Protein AF-A0A1G8FH39-F1 (afdb_monomer_lite)

Organism: Aneurinibacillus thermoaerophilus (NCBI:txid143495)

pLDDT: mean 72.93, std 11.85, range [39.72, 89.94]

Structure (mmCIF, N/CA/C/O backbone):
data_AF-A0A1G8FH39-F1
#
_entry.id   AF-A0A1G8FH39-F1
#
loop_
_atom_site.group_PDB
_atom_site.id
_atom_site.type_symbol
_atom_site.label_atom_id
_atom_site.label_alt_id
_atom_site.label_comp_id
_atom_site.label_asym_id
_atom_site.label_entity_id
_atom_site.label_seq_id
_atom_site.pdbx_PDB_ins_code
_atom_site.Cartn_x
_atom_site.Cartn_y
_atom_site.Cartn_z
_atom_site.occupancy
_atom_site.B_iso_or_equiv
_atom_site.auth_seq_id
_atom_site.auth_comp_id
_atom_site.auth_asym_id
_atom_site.auth_atom_id
_atom_site.pdbx_PDB_model_num
ATOM 1 N N . MET A 1 1 ? 10.366 39.543 0.027 1.00 39.72 1 MET A N 1
ATOM 2 C CA . MET A 1 1 ? 10.310 39.258 -1.426 1.00 39.72 1 MET A CA 1
ATOM 3 C C . MET A 1 1 ? 9.468 38.006 -1.642 1.00 39.72 1 MET A C 1
ATOM 5 O O . MET A 1 1 ? 9.878 36.936 -1.217 1.00 39.72 1 MET A O 1
ATOM 9 N N . LYS A 1 2 ? 8.253 38.140 -2.184 1.00 43.25 2 LYS A N 1
ATOM 10 C CA . LYS A 1 2 ? 7.321 37.022 -2.407 1.00 43.25 2 LYS A CA 1
ATOM 11 C C . LYS A 1 2 ? 7.600 36.480 -3.811 1.00 43.25 2 LYS A C 1
ATOM 13 O O . LYS A 1 2 ? 7.153 37.066 -4.791 1.00 43.25 2 LYS A O 1
ATOM 18 N N . SER A 1 3 ? 8.444 35.457 -3.919 1.00 54.75 3 SER A N 1
ATOM 19 C CA . SER A 1 3 ? 8.770 34.844 -5.207 1.00 54.75 3 SER A CA 1
ATOM 20 C C . SER A 1 3 ? 7.549 34.085 -5.725 1.00 54.75 3 SER A C 1
ATOM 22 O O . SER A 1 3 ? 7.149 33.055 -5.186 1.00 54.75 3 SER A O 1
ATOM 24 N N . ASN A 1 4 ? 6.920 34.634 -6.763 1.00 51.41 4 ASN A N 1
ATOM 25 C CA . ASN A 1 4 ? 5.849 33.970 -7.493 1.00 51.41 4 ASN A CA 1
ATOM 26 C C . ASN A 1 4 ? 6.466 32.862 -8.350 1.00 51.41 4 ASN A C 1
ATOM 28 O O . ASN A 1 4 ? 6.823 33.076 -9.505 1.00 51.41 4 ASN A O 1
ATOM 32 N N . PHE A 1 5 ? 6.616 31.675 -7.767 1.00 53.34 5 PHE A N 1
ATOM 33 C CA . PHE A 1 5 ? 6.916 30.472 -8.530 1.00 53.34 5 PHE A CA 1
ATOM 34 C C . PHE A 1 5 ? 5.655 30.111 -9.322 1.00 53.34 5 PHE A C 1
ATOM 36 O O . PHE A 1 5 ? 4.717 29.521 -8.793 1.00 53.34 5 PHE A O 1
ATOM 43 N N . SER A 1 6 ? 5.585 30.557 -10.573 1.00 51.03 6 SER A N 1
ATOM 44 C CA . SER A 1 6 ? 4.569 30.096 -11.515 1.00 51.03 6 SER A CA 1
ATOM 45 C C . SER A 1 6 ? 5.129 28.884 -12.251 1.00 51.03 6 SER A C 1
ATOM 47 O O . SER A 1 6 ? 6.251 28.917 -12.751 1.00 51.03 6 SER A O 1
ATOM 49 N N . PHE A 1 7 ? 4.376 27.786 -12.266 1.00 52.12 7 PHE A N 1
ATOM 50 C CA . PHE A 1 7 ? 4.690 26.626 -13.092 1.00 52.12 7 PHE A CA 1
ATOM 51 C C . PHE A 1 7 ? 3.580 26.516 -14.125 1.00 52.12 7 PHE A C 1
ATOM 53 O O . PHE A 1 7 ? 2.456 26.159 -13.788 1.00 52.12 7 PHE A O 1
ATOM 60 N N . ASN A 1 8 ? 3.887 26.919 -15.358 1.00 53.75 8 ASN A N 1
ATOM 61 C CA . ASN A 1 8 ? 3.047 26.733 -16.541 1.00 53.75 8 ASN A CA 1
ATOM 62 C C . ASN A 1 8 ? 1.545 27.054 -16.326 1.00 53.75 8 ASN A C 1
ATOM 64 O O . ASN A 1 8 ? 0.680 26.204 -16.512 1.00 53.75 8 ASN A O 1
ATOM 68 N N . GLY A 1 9 ? 1.238 28.268 -15.852 1.00 56.66 9 GLY A N 1
ATOM 69 C CA . GLY A 1 9 ? -0.141 28.735 -15.629 1.00 56.66 9 GLY A CA 1
ATOM 70 C C . GLY A 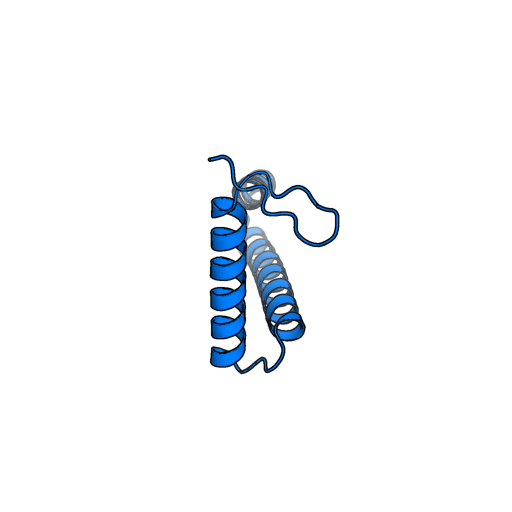1 9 ? -0.779 28.334 -14.291 1.00 56.66 9 GLY A C 1
ATOM 71 O O . GLY A 1 9 ? -1.810 28.894 -13.925 1.00 56.66 9 GLY A O 1
ATOM 72 N N . TYR A 1 10 ? -0.153 27.450 -13.509 1.00 54.19 10 TYR A N 1
ATOM 73 C CA . TYR A 1 10 ? -0.612 27.098 -12.165 1.00 54.19 10 TYR A CA 1
ATOM 74 C C . TYR A 1 10 ? 0.135 27.910 -11.105 1.00 54.19 10 TYR A C 1
ATOM 76 O O . TYR A 1 10 ? 1.368 27.895 -11.009 1.00 54.19 10 TYR A O 1
ATOM 84 N N . GLN A 1 11 ? -0.624 28.636 -10.282 1.00 58.38 11 GLN A N 1
ATOM 85 C CA . GLN A 1 11 ? -0.073 29.388 -9.162 1.00 58.38 11 GLN A CA 1
ATOM 86 C C . GLN A 1 11 ? 0.325 28.407 -8.055 1.00 58.38 11 GLN A C 1
ATOM 88 O O . GLN A 1 11 ? -0.524 27.814 -7.385 1.00 58.38 11 GLN A O 1
ATOM 93 N N . ILE A 1 12 ? 1.630 28.224 -7.858 1.00 57.81 12 ILE A N 1
ATOM 94 C CA . ILE A 1 12 ? 2.149 27.342 -6.817 1.00 57.81 12 ILE A CA 1
ATOM 95 C C . ILE A 1 12 ? 1.885 28.005 -5.463 1.00 57.81 12 ILE A C 1
ATOM 97 O O . ILE A 1 12 ? 2.635 28.871 -5.019 1.00 57.81 12 ILE A O 1
ATOM 101 N N . ARG A 1 13 ? 0.810 27.590 -4.781 1.00 65.62 13 ARG A N 1
ATOM 102 C CA . ARG A 1 13 ? 0.455 28.101 -3.443 1.00 65.62 13 ARG A CA 1
ATOM 103 C C . ARG A 1 13 ? 1.489 27.749 -2.369 1.00 65.62 13 ARG A C 1
ATOM 105 O O . ARG A 1 13 ? 1.562 28.434 -1.355 1.00 65.62 13 ARG A O 1
ATOM 112 N N . SER A 1 14 ? 2.281 26.694 -2.572 1.00 69.44 14 SER A N 1
ATOM 113 C CA . SER A 1 14 ? 3.341 26.295 -1.646 1.00 69.44 14 SER A CA 1
ATOM 114 C C . SER A 1 14 ? 4.436 25.501 -2.354 1.00 69.44 14 SER A C 1
ATOM 116 O O . SER A 1 14 ? 4.215 24.391 -2.838 1.00 69.44 14 SER A O 1
ATOM 118 N N . THR A 1 15 ? 5.651 26.043 -2.365 1.00 76.38 15 THR A N 1
ATOM 119 C CA . THR A 1 15 ? 6.850 25.335 -2.841 1.00 76.38 15 THR A CA 1
ATOM 120 C C . THR A 1 15 ? 7.161 24.100 -1.992 1.00 76.38 15 THR A C 1
ATOM 122 O O . THR A 1 15 ? 7.748 23.139 -2.485 1.00 76.38 15 THR A O 1
ATOM 125 N N . VAL A 1 16 ? 6.716 24.086 -0.730 1.00 77.94 16 VAL A N 1
ATOM 126 C CA . VAL A 1 16 ? 6.827 22.933 0.173 1.00 77.94 16 VAL A CA 1
ATOM 127 C C . VAL A 1 16 ? 5.946 21.778 -0.304 1.00 77.94 16 VAL A C 1
ATOM 129 O O . VAL A 1 16 ? 6.382 20.631 -0.261 1.00 77.94 16 VAL A O 1
ATOM 132 N N . ALA A 1 17 ? 4.741 22.060 -0.808 1.00 73.12 17 ALA A N 1
ATOM 133 C CA . ALA A 1 17 ? 3.855 21.027 -1.349 1.00 73.12 17 ALA A CA 1
ATOM 134 C C . ALA A 1 17 ? 4.459 20.362 -2.595 1.00 73.12 17 ALA A C 1
ATOM 136 O O . ALA A 1 17 ? 4.432 19.141 -2.715 1.00 73.12 17 ALA A O 1
ATOM 137 N N . ILE A 1 18 ? 5.091 21.152 -3.466 1.00 79.19 18 ILE A N 1
ATOM 138 C CA . ILE A 1 18 ? 5.803 20.634 -4.641 1.00 79.19 18 ILE A CA 1
ATOM 139 C C . ILE A 1 18 ? 6.981 19.761 -4.229 1.00 79.19 18 ILE A C 1
ATOM 141 O O . ILE A 1 18 ? 7.123 18.656 -4.742 1.00 79.19 18 ILE A O 1
ATOM 145 N N . LYS A 1 19 ? 7.799 20.212 -3.272 1.00 78.44 19 LYS A N 1
ATOM 146 C CA . LYS A 1 19 ? 8.908 19.398 -2.757 1.00 78.44 19 LYS A CA 1
ATOM 147 C C . LYS A 1 19 ? 8.412 18.065 -2.199 1.00 78.44 19 LYS A C 1
ATOM 149 O O . LYS A 1 19 ? 8.965 17.035 -2.555 1.00 78.44 19 LYS A O 1
ATOM 154 N N . AR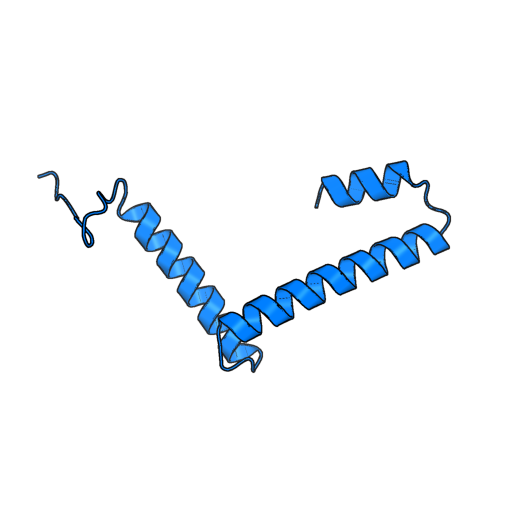G A 1 20 ? 7.337 18.069 -1.401 1.00 79.19 20 ARG A N 1
ATOM 155 C CA . ARG A 1 20 ? 6.718 16.840 -0.872 1.00 79.19 20 ARG A CA 1
ATOM 156 C C . ARG A 1 20 ? 6.243 15.908 -1.986 1.00 79.19 20 ARG A C 1
ATOM 158 O O . ARG A 1 20 ? 6.524 14.716 -1.924 1.00 79.19 20 ARG A O 1
ATOM 165 N N . PHE A 1 21 ? 5.569 16.450 -2.999 1.00 80.38 21 PHE A N 1
ATOM 166 C CA . PHE A 1 21 ? 5.112 15.678 -4.152 1.00 80.38 21 PHE A CA 1
ATOM 167 C C . PHE A 1 21 ? 6.282 15.022 -4.895 1.00 80.38 21 PHE A C 1
ATOM 169 O O . PHE A 1 21 ? 6.257 13.818 -5.130 1.00 80.38 21 PHE A O 1
ATOM 176 N N . TRP A 1 22 ? 7.340 15.782 -5.187 1.00 78.88 22 TRP A N 1
ATOM 177 C CA . TRP A 1 22 ? 8.536 15.248 -5.839 1.00 78.88 22 TRP A CA 1
ATOM 178 C C . TRP A 1 22 ? 9.265 14.212 -4.985 1.00 78.88 22 TRP A C 1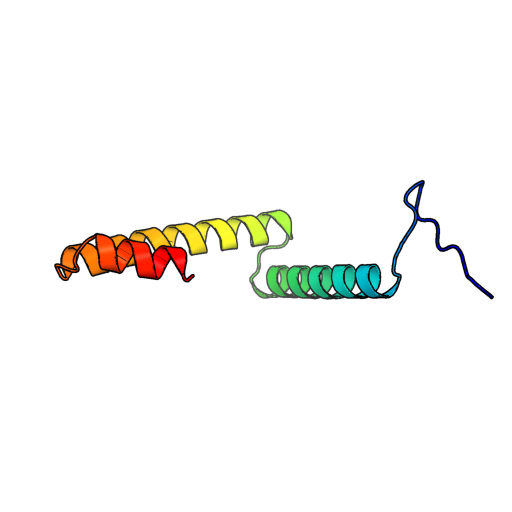
ATOM 180 O O . TRP A 1 22 ? 9.713 13.206 -5.519 1.00 78.88 22 TRP A O 1
ATOM 190 N N . THR A 1 23 ? 9.349 14.401 -3.666 1.00 82.88 23 THR A N 1
ATOM 191 C CA . THR A 1 23 ? 9.915 13.392 -2.760 1.00 82.88 23 THR A CA 1
ATOM 192 C C . THR A 1 23 ? 9.126 12.083 -2.826 1.00 82.88 23 THR A C 1
ATOM 194 O O . THR A 1 23 ? 9.723 11.029 -3.019 1.00 82.88 23 THR A O 1
ATOM 197 N N . LEU A 1 24 ? 7.794 12.144 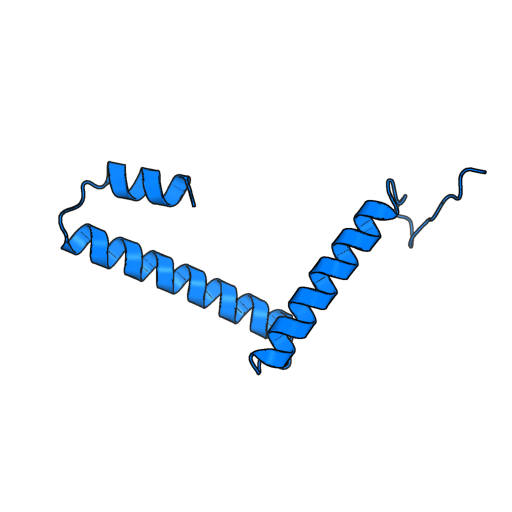-2.727 1.00 84.31 24 LEU A N 1
ATOM 198 C CA . LEU A 1 24 ? 6.911 10.976 -2.848 1.00 84.31 24 LEU A CA 1
ATOM 199 C C . LEU A 1 24 ? 7.055 10.280 -4.207 1.00 84.31 24 LEU A C 1
ATOM 201 O O . LEU A 1 24 ? 7.159 9.054 -4.265 1.00 84.31 24 LEU A O 1
ATOM 205 N N . LEU A 1 25 ? 7.105 11.055 -5.290 1.00 81.94 25 LEU A N 1
ATOM 206 C CA . LEU A 1 25 ? 7.281 10.529 -6.639 1.00 81.94 25 LEU A CA 1
ATOM 207 C C . LEU A 1 25 ? 8.635 9.822 -6.797 1.00 81.94 25 LEU A C 1
ATOM 209 O O . LEU A 1 25 ? 8.675 8.704 -7.302 1.00 81.94 25 LEU A O 1
ATOM 213 N N . SER A 1 26 ? 9.722 10.417 -6.299 1.00 79.19 26 SER A N 1
ATOM 214 C CA . SER A 1 26 ? 11.060 9.814 -6.325 1.00 79.19 26 SER A CA 1
ATOM 215 C C . SER A 1 26 ? 11.143 8.533 -5.493 1.00 79.19 26 SER A C 1
ATOM 217 O O . SER A 1 26 ? 11.734 7.557 -5.949 1.00 79.19 26 SER A O 1
ATOM 219 N N . PHE A 1 27 ? 10.519 8.491 -4.310 1.00 81.62 27 PHE A N 1
ATOM 220 C CA . PHE A 1 27 ? 10.432 7.262 -3.510 1.00 81.62 27 PHE A CA 1
ATOM 221 C C . PHE A 1 27 ? 9.652 6.166 -4.234 1.00 81.62 27 PHE A C 1
ATOM 223 O O . PHE A 1 27 ? 10.080 5.015 -4.251 1.00 81.62 27 PHE A O 1
ATOM 230 N N . THR A 1 28 ? 8.539 6.527 -4.871 1.00 77.88 28 THR A N 1
ATOM 231 C CA . THR A 1 28 ? 7.719 5.584 -5.643 1.00 77.88 28 THR A CA 1
ATOM 232 C C . THR A 1 28 ? 8.494 5.045 -6.845 1.00 77.88 28 THR A C 1
ATOM 234 O O . THR A 1 28 ? 8.478 3.843 -7.100 1.00 77.88 28 THR A O 1
ATOM 237 N N . ALA A 1 29 ? 9.230 5.911 -7.546 1.00 73.12 29 ALA A N 1
ATOM 238 C CA . ALA A 1 29 ? 10.094 5.524 -8.655 1.00 73.12 29 ALA A CA 1
ATOM 239 C C . ALA A 1 29 ? 11.215 4.580 -8.203 1.00 73.12 29 ALA A C 1
ATOM 241 O O . ALA A 1 29 ? 11.412 3.530 -8.805 1.00 73.12 29 ALA A O 1
ATOM 242 N N . MET A 1 30 ? 11.897 4.908 -7.102 1.00 76.69 30 MET A N 1
ATOM 243 C CA . MET A 1 30 ? 12.940 4.062 -6.521 1.00 76.69 30 MET A CA 1
ATOM 244 C C . MET A 1 30 ? 12.386 2.695 -6.103 1.00 76.69 30 MET A C 1
ATOM 246 O O . MET A 1 30 ? 12.999 1.672 -6.394 1.00 76.69 30 MET A O 1
ATOM 250 N N . PHE A 1 31 ? 11.207 2.662 -5.481 1.00 75.75 31 PHE A N 1
ATOM 251 C CA . PHE A 1 31 ? 10.533 1.423 -5.102 1.00 75.75 31 PHE A CA 1
ATOM 252 C C . PHE A 1 31 ? 10.177 0.557 -6.320 1.00 75.75 31 PHE A C 1
ATOM 254 O O . PHE A 1 31 ? 10.429 -0.648 -6.306 1.00 75.75 31 PHE A O 1
ATOM 261 N N . CYS A 1 32 ? 9.648 1.154 -7.393 1.00 65.81 32 CYS A N 1
ATOM 262 C CA . CYS A 1 32 ? 9.336 0.436 -8.636 1.00 65.81 32 CYS A CA 1
ATOM 263 C C . CYS A 1 32 ? 10.603 -0.128 -9.298 1.00 65.81 32 CYS A C 1
ATOM 265 O O . CYS A 1 32 ? 10.624 -1.297 -9.683 1.00 65.81 32 CYS A O 1
ATOM 267 N N . SER A 1 33 ? 11.685 0.656 -9.335 1.00 68.50 33 SER A N 1
ATOM 268 C CA . SER A 1 33 ? 12.984 0.209 -9.847 1.00 68.50 33 SER A CA 1
ATOM 269 C C . SER A 1 33 ? 13.566 -0.955 -9.038 1.00 68.50 33 SER A C 1
ATOM 271 O O . SER A 1 33 ? 14.061 -1.914 -9.621 1.00 68.50 33 SER A O 1
ATOM 273 N N . VAL A 1 34 ? 13.484 -0.909 -7.702 1.00 70.81 34 VAL A N 1
ATOM 274 C CA . VAL A 1 34 ? 13.990 -1.979 -6.816 1.00 70.81 34 VAL A CA 1
ATOM 275 C C . VAL A 1 34 ? 13.150 -3.253 -6.919 1.00 70.81 34 VAL A C 1
ATOM 277 O O . VAL A 1 34 ? 13.686 -4.354 -6.836 1.00 70.81 34 VAL A O 1
ATOM 280 N N . THR A 1 35 ? 11.840 -3.126 -7.127 1.00 67.62 35 THR A N 1
ATOM 281 C CA . THR A 1 35 ? 10.924 -4.274 -7.251 1.00 67.62 35 THR A CA 1
ATOM 282 C C . THR A 1 35 ? 10.906 -4.901 -8.651 1.00 67.62 35 THR A C 1
ATOM 284 O O . THR A 1 35 ? 10.172 -5.860 -8.876 1.00 67.62 35 THR A O 1
ATOM 287 N N . GLY A 1 36 ? 11.732 -4.413 -9.586 1.00 63.59 36 GLY A N 1
ATOM 288 C CA . GLY A 1 36 ? 11.861 -4.976 -10.936 1.00 63.59 36 GLY A CA 1
ATOM 289 C C . GLY A 1 36 ? 10.733 -4.580 -11.894 1.00 63.59 36 GLY A C 1
ATOM 290 O O . GLY A 1 36 ? 10.628 -5.125 -12.991 1.00 63.59 36 GLY A O 1
ATOM 291 N N . HIS A 1 37 ? 9.896 -3.615 -11.512 1.00 60.09 37 HIS A N 1
ATOM 292 C CA . HIS A 1 37 ? 8.887 -3.031 -12.383 1.00 60.09 37 HIS A CA 1
ATOM 293 C C . HIS A 1 37 ? 9.505 -1.804 -13.064 1.00 60.09 37 HIS A C 1
ATOM 295 O O . HIS A 1 37 ? 9.438 -0.696 -12.543 1.00 60.09 37 HIS A O 1
ATOM 301 N N . GLY A 1 38 ? 10.145 -2.008 -14.221 1.00 57.94 38 GLY A N 1
ATOM 302 C CA . GLY A 1 38 ? 10.898 -0.979 -14.963 1.00 57.94 38 GLY A CA 1
ATOM 303 C C . GLY A 1 38 ? 10.100 0.253 -15.420 1.00 57.94 38 GLY A C 1
ATOM 304 O O . GLY A 1 38 ? 10.670 1.160 -16.016 1.00 57.94 38 GLY A O 1
ATOM 305 N N . ASP A 1 39 ? 8.803 0.303 -15.125 1.00 67.75 39 ASP A N 1
ATOM 306 C CA . ASP A 1 39 ? 7.931 1.447 -15.341 1.00 67.75 39 ASP A CA 1
ATOM 307 C C . ASP A 1 39 ? 7.077 1.702 -14.085 1.00 67.75 39 ASP A C 1
ATOM 309 O O . ASP A 1 39 ? 6.476 0.787 -13.514 1.00 67.75 39 ASP A O 1
ATOM 313 N N . ILE A 1 40 ? 7.020 2.968 -13.661 1.00 66.94 40 ILE A N 1
ATOM 314 C CA . ILE A 1 40 ? 6.339 3.427 -12.441 1.00 66.94 40 ILE A CA 1
ATOM 315 C C . ILE A 1 40 ? 4.847 3.108 -12.506 1.00 66.94 40 ILE A C 1
ATOM 317 O O . ILE A 1 40 ? 4.265 2.669 -11.517 1.00 66.94 40 ILE A O 1
ATOM 321 N N . LEU A 1 41 ? 4.221 3.303 -13.671 1.00 67.69 41 LEU A N 1
ATOM 322 C CA . LEU A 1 41 ? 2.798 3.011 -13.866 1.00 67.69 41 LEU A CA 1
ATOM 323 C C . LEU A 1 41 ? 2.518 1.516 -13.718 1.00 67.69 41 LEU A C 1
ATOM 325 O O . LEU A 1 41 ? 1.540 1.122 -13.079 1.00 67.69 41 LEU A O 1
ATOM 329 N N . THR A 1 42 ? 3.403 0.690 -14.267 1.00 68.62 42 THR A N 1
ATOM 330 C CA . THR A 1 42 ? 3.323 -0.767 -14.161 1.00 68.62 42 THR A CA 1
ATOM 331 C C . THR A 1 42 ? 3.521 -1.237 -12.716 1.00 68.62 42 THR A C 1
ATOM 333 O O . THR A 1 42 ? 2.745 -2.061 -12.231 1.00 68.62 42 THR A O 1
ATOM 336 N N . GLY A 1 43 ? 4.490 -0.669 -11.992 1.00 67.06 43 GLY A N 1
ATOM 337 C CA . GLY A 1 43 ? 4.715 -0.963 -10.574 1.00 67.06 43 GLY A CA 1
ATOM 338 C C . GLY A 1 43 ? 3.551 -0.528 -9.683 1.00 67.06 43 GLY A C 1
ATOM 339 O O . GLY A 1 43 ? 3.103 -1.296 -8.831 1.00 67.06 43 GLY A O 1
ATOM 340 N N . LEU A 1 44 ? 2.988 0.658 -9.931 1.00 68.69 44 LEU A N 1
ATOM 341 C CA . LEU A 1 44 ? 1.826 1.163 -9.201 1.00 68.69 44 LEU A CA 1
ATOM 342 C C . LEU A 1 44 ? 0.589 0.285 -9.435 1.00 68.69 44 LEU A C 1
ATOM 344 O O . LEU A 1 44 ? -0.120 -0.041 -8.486 1.00 68.69 44 LEU A O 1
ATOM 348 N N . ARG A 1 45 ? 0.350 -0.141 -10.682 1.00 72.88 45 ARG A N 1
ATOM 349 C CA . ARG A 1 45 ? -0.761 -1.038 -11.030 1.00 72.88 45 ARG A CA 1
ATOM 350 C C . ARG A 1 45 ? -0.580 -2.428 -10.421 1.00 72.88 45 ARG A C 1
ATOM 352 O O . ARG A 1 45 ? -1.530 -2.976 -9.878 1.00 72.88 45 ARG A O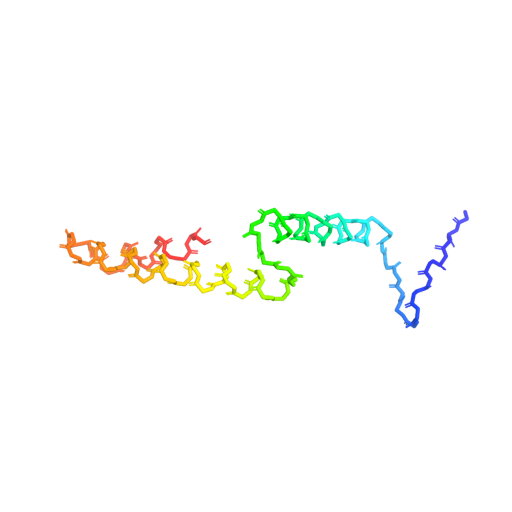 1
ATOM 359 N N . SER A 1 46 ? 0.635 -2.973 -10.458 1.00 68.12 46 SER A N 1
ATOM 360 C CA . SER A 1 46 ? 0.988 -4.237 -9.796 1.00 68.12 46 SER A CA 1
ATOM 361 C C . SER A 1 46 ? 0.730 -4.167 -8.286 1.00 68.12 46 SER A C 1
ATOM 363 O O . SER A 1 46 ? 0.110 -5.061 -7.715 1.00 68.12 46 SER A O 1
ATOM 365 N N . TRP A 1 47 ? 1.123 -3.064 -7.640 1.00 69.44 47 TRP A N 1
ATOM 366 C CA . TRP A 1 47 ? 0.864 -2.840 -6.218 1.00 69.44 47 TRP A CA 1
ATOM 367 C C . TRP A 1 47 ? -0.628 -2.689 -5.905 1.00 69.44 47 TRP A C 1
ATOM 369 O O . TRP A 1 47 ? -1.107 -3.280 -4.940 1.00 69.44 47 TRP A O 1
ATOM 379 N N . GLN A 1 48 ? -1.375 -1.945 -6.728 1.00 72.69 48 GLN A N 1
ATOM 380 C CA . GLN A 1 48 ? -2.829 -1.830 -6.595 1.00 72.69 48 GLN A CA 1
ATOM 381 C C . GLN A 1 48 ? -3.503 -3.199 -6.707 1.00 72.69 48 GLN A C 1
ATOM 383 O O . GLN A 1 48 ? -4.284 -3.551 -5.830 1.00 72.69 48 GLN A O 1
ATOM 388 N N . ASN A 1 49 ? -3.139 -3.994 -7.717 1.00 72.94 49 ASN A N 1
ATOM 389 C CA . ASN A 1 49 ? -3.677 -5.339 -7.907 1.00 72.94 49 ASN A CA 1
ATOM 390 C C . ASN A 1 49 ? -3.358 -6.247 -6.715 1.00 72.94 49 ASN A C 1
ATOM 392 O O . ASN A 1 49 ? -4.268 -6.862 -6.175 1.00 72.94 49 ASN A O 1
ATOM 396 N N . LYS A 1 50 ? -2.107 -6.254 -6.231 1.00 73.81 50 LYS A N 1
ATOM 397 C CA . LYS A 1 50 ? -1.719 -7.007 -5.026 1.00 73.81 50 LYS A CA 1
ATOM 398 C C . LYS A 1 50 ? -2.488 -6.569 -3.784 1.00 73.81 50 LYS A C 1
ATOM 400 O O . LYS A 1 50 ? -2.859 -7.403 -2.963 1.00 73.81 50 LYS A O 1
ATOM 405 N N . LYS A 1 51 ? -2.734 -5.266 -3.624 1.00 76.94 51 LYS A N 1
ATOM 406 C CA . LYS A 1 51 ? -3.535 -4.749 -2.509 1.00 76.94 51 LYS A CA 1
ATOM 407 C C . LYS A 1 51 ? -4.985 -5.232 -2.614 1.00 76.94 51 LYS A C 1
ATOM 409 O O . LYS A 1 51 ? -5.543 -5.665 -1.613 1.00 76.94 51 LYS A O 1
ATOM 414 N N . THR A 1 52 ? -5.570 -5.215 -3.812 1.00 74.25 52 THR A N 1
ATOM 415 C CA . THR A 1 52 ? -6.918 -5.746 -4.060 1.00 74.25 52 THR A CA 1
ATOM 416 C C . THR A 1 52 ? -6.994 -7.255 -3.820 1.00 74.25 52 THR A C 1
ATOM 418 O O . THR A 1 52 ? -7.904 -7.705 -3.131 1.00 74.25 52 THR A O 1
ATOM 421 N N . GLU A 1 53 ? -6.032 -8.033 -4.318 1.00 76.06 53 GLU A N 1
ATOM 422 C CA . GLU A 1 53 ? -5.935 -9.480 -4.074 1.00 76.06 53 GLU A CA 1
ATOM 423 C C . GLU A 1 53 ? -5.817 -9.788 -2.577 1.00 76.06 53 GLU A C 1
ATOM 425 O O . GLU A 1 53 ? -6.548 -10.633 -2.068 1.00 76.06 53 GLU A O 1
ATOM 430 N N . SER A 1 54 ? -4.999 -9.029 -1.842 1.00 80.19 54 SER A N 1
ATOM 431 C CA . SER A 1 54 ? -4.871 -9.160 -0.387 1.00 80.19 54 SER A CA 1
ATOM 432 C C . SER A 1 54 ? -6.181 -8.874 0.352 1.00 80.19 54 SER A C 1
ATOM 434 O O . SER A 1 54 ? -6.479 -9.535 1.344 1.00 80.19 54 SER A O 1
ATOM 436 N N . TRP A 1 55 ? -6.988 -7.919 -0.120 1.00 80.69 55 TRP A N 1
ATOM 437 C CA . TRP A 1 55 ? -8.297 -7.627 0.474 1.00 80.69 55 TRP A CA 1
ATOM 438 C C . TRP A 1 55 ? -9.305 -8.744 0.199 1.00 80.69 55 TRP A C 1
ATOM 440 O O . TRP A 1 55 ? -10.093 -9.090 1.076 1.00 80.69 55 TRP A O 1
ATOM 450 N N . ILE A 1 56 ? -9.263 -9.336 -0.995 1.00 83.19 56 ILE A N 1
ATOM 451 C CA . ILE A 1 56 ? -10.094 -10.492 -1.349 1.00 83.19 56 ILE A CA 1
ATOM 452 C C . ILE A 1 56 ? -9.704 -11.707 -0.495 1.00 83.19 56 ILE A C 1
ATOM 454 O O . ILE A 1 56 ? -10.586 -12.364 0.058 1.00 83.19 56 ILE A O 1
ATOM 458 N N . GLU A 1 57 ? -8.406 -11.977 -0.330 1.00 83.62 57 GLU A N 1
ATOM 459 C CA . GLU A 1 57 ? -7.916 -13.032 0.563 1.00 83.62 57 GLU A CA 1
ATOM 460 C C . GLU A 1 57 ? -8.330 -12.782 2.014 1.00 83.62 57 GLU A C 1
ATOM 462 O O . GLU A 1 57 ? -8.827 -13.696 2.668 1.00 83.62 57 GLU A O 1
ATOM 467 N N . PHE A 1 58 ? -8.190 -11.549 2.506 1.00 83.56 58 PHE A N 1
ATOM 468 C CA . PHE A 1 58 ? -8.620 -11.169 3.850 1.00 83.56 58 PHE A CA 1
ATOM 469 C C . PHE A 1 58 ? -10.106 -11.474 4.076 1.00 83.56 58 PHE A C 1
ATOM 471 O O . PHE A 1 58 ? -10.454 -12.178 5.023 1.00 83.56 58 PHE A O 1
ATOM 478 N N . VAL A 1 59 ? -10.981 -11.030 3.166 1.00 86.38 59 VAL A N 1
ATOM 479 C CA . VAL A 1 59 ? -12.424 -11.310 3.247 1.00 86.38 59 VAL A CA 1
ATOM 480 C C . VAL A 1 59 ? -12.701 -12.811 3.197 1.00 86.38 59 VAL A C 1
ATOM 482 O O . VAL A 1 59 ? -13.542 -13.298 3.949 1.00 86.38 59 VAL A O 1
ATOM 485 N N . TYR A 1 60 ? -11.996 -13.558 2.345 1.00 87.56 60 TYR A N 1
ATOM 486 C CA . TYR A 1 60 ? -12.154 -15.007 2.242 1.00 87.56 60 TYR A CA 1
ATOM 487 C C . TYR A 1 60 ? -11.773 -15.729 3.543 1.00 87.56 60 TYR A C 1
ATOM 489 O O . TYR A 1 60 ? -12.523 -16.591 4.006 1.00 87.56 60 TYR A O 1
ATOM 497 N N . TYR A 1 61 ? -10.642 -15.373 4.159 1.00 87.88 61 TYR A N 1
ATOM 498 C CA . TYR A 1 61 ? -10.194 -15.984 5.411 1.00 87.88 61 TYR A CA 1
ATOM 499 C C . TYR A 1 61 ? -11.102 -15.632 6.592 1.00 87.88 61 TYR A C 1
ATOM 501 O O . TYR A 1 61 ? -11.468 -16.530 7.348 1.00 87.88 61 TYR A O 1
ATOM 509 N N . GLU A 1 62 ? -11.524 -14.373 6.718 1.00 84.88 62 GLU A N 1
ATOM 510 C CA . GLU A 1 62 ? -12.447 -13.937 7.774 1.00 84.88 62 GLU A CA 1
ATOM 511 C C . GLU A 1 62 ? -13.840 -14.568 7.614 1.00 84.88 62 GLU A C 1
ATOM 513 O O . GLU A 1 62 ? -14.428 -15.059 8.578 1.00 84.88 62 GLU A O 1
ATOM 518 N N . ALA A 1 63 ? -14.353 -14.656 6.382 1.00 87.00 63 ALA A N 1
ATOM 519 C CA . ALA A 1 63 ? -15.613 -15.345 6.110 1.00 87.00 63 ALA A CA 1
ATOM 520 C C . ALA A 1 63 ? -15.521 -16.845 6.437 1.00 87.00 63 ALA A C 1
ATOM 522 O O . ALA A 1 63 ? -16.441 -17.411 7.028 1.00 87.00 63 ALA A O 1
ATOM 523 N N . LYS A 1 64 ? -14.395 -17.491 6.106 1.00 89.94 64 LYS A N 1
ATOM 524 C CA . LYS A 1 64 ? -14.134 -18.896 6.453 1.00 89.94 64 LYS A CA 1
ATOM 525 C C . LYS A 1 64 ? -14.005 -19.110 7.966 1.00 89.94 64 LYS A C 1
ATOM 527 O O . LYS A 1 64 ? -14.403 -20.164 8.455 1.00 89.94 64 LYS A O 1
ATOM 532 N N . ALA A 1 65 ? -13.472 -18.133 8.698 1.00 88.00 65 ALA A N 1
ATOM 533 C CA . ALA A 1 65 ? -13.370 -18.159 10.157 1.00 88.00 65 ALA A CA 1
ATOM 534 C C . ALA A 1 65 ? -14.725 -17.964 10.866 1.00 88.00 65 ALA A C 1
ATOM 536 O O . ALA A 1 65 ? -14.811 -18.139 12.081 1.00 88.00 65 ALA A O 1
ATOM 537 N N . GLY A 1 66 ? -15.790 -17.647 10.120 1.00 89.31 66 GLY A N 1
ATOM 538 C CA . GLY A 1 66 ? -17.121 -17.397 10.671 1.00 89.31 66 GLY A CA 1
ATOM 539 C C . GLY A 1 66 ? -17.271 -16.001 11.273 1.00 89.31 66 GLY A C 1
ATOM 540 O O . GLY A 1 66 ? -18.193 -15.769 12.056 1.00 89.31 66 GLY A O 1
ATOM 541 N N . THR A 1 67 ? -16.380 -15.069 10.924 1.00 86.50 67 THR A N 1
ATOM 542 C CA . THR A 1 67 ? -16.431 -13.690 11.402 1.00 86.50 67 THR A CA 1
ATOM 543 C C . THR A 1 67 ? -17.702 -13.006 10.899 1.00 86.50 67 THR A C 1
ATOM 545 O O . THR A 1 67 ? -18.084 -13.111 9.730 1.00 86.50 67 THR A O 1
ATOM 548 N N . GLN A 1 68 ? -18.388 -12.291 11.791 1.00 87.44 68 GLN A N 1
ATOM 549 C CA . GLN A 1 68 ? -19.621 -11.593 11.446 1.00 87.44 68 GLN A CA 1
ATOM 550 C C . GLN A 1 68 ? -19.339 -10.489 10.418 1.00 87.44 68 GLN A C 1
ATOM 552 O O . GLN A 1 68 ? -18.402 -9.704 10.570 1.00 87.44 68 GLN A O 1
ATOM 557 N N . LEU A 1 69 ? -20.186 -10.400 9.390 1.00 85.19 69 LEU A N 1
ATOM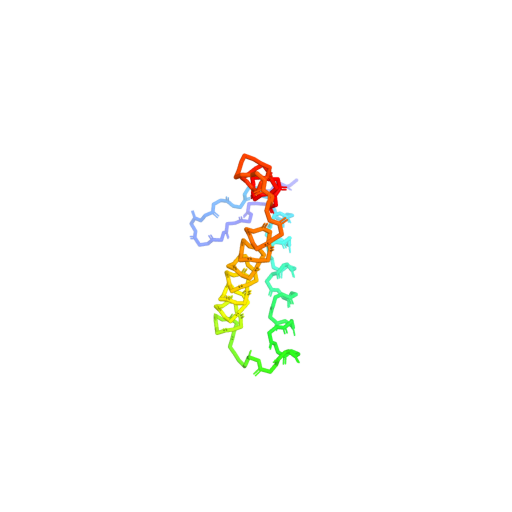 558 C CA . LEU A 1 69 ? -20.008 -9.483 8.260 1.00 85.19 69 LEU A CA 1
ATOM 559 C C . LEU A 1 69 ? -19.811 -8.015 8.682 1.00 85.19 69 LEU A C 1
ATOM 561 O O . LEU A 1 69 ? -19.040 -7.299 8.047 1.00 85.19 69 LEU A O 1
ATOM 565 N N . ASP A 1 70 ? -20.475 -7.567 9.749 1.00 87.12 70 ASP A N 1
ATOM 566 C CA . ASP A 1 70 ? -20.319 -6.198 10.256 1.00 87.12 70 ASP A CA 1
ATOM 567 C C . ASP A 1 70 ? -18.917 -5.929 10.815 1.00 87.12 70 ASP A C 1
ATOM 569 O O . ASP A 1 70 ? -18.391 -4.830 10.647 1.00 87.12 70 ASP A O 1
ATOM 573 N N . LEU A 1 71 ? -18.261 -6.932 11.405 1.00 84.25 71 LEU A N 1
ATOM 574 C CA . LEU A 1 71 ? -16.888 -6.799 11.890 1.00 84.25 71 LEU A CA 1
ATOM 575 C C . LEU A 1 71 ? -15.903 -6.670 10.718 1.00 84.25 71 LEU A C 1
ATOM 577 O O . LEU A 1 71 ? -15.050 -5.784 10.730 1.00 84.25 71 LEU A O 1
ATOM 581 N N . ILE A 1 72 ? -16.085 -7.487 9.675 1.00 83.69 72 ILE A N 1
ATOM 582 C CA . ILE A 1 72 ? -15.274 -7.447 8.446 1.00 83.69 72 ILE A CA 1
ATOM 583 C C . ILE A 1 72 ? -15.425 -6.083 7.755 1.00 83.69 72 ILE A C 1
ATOM 585 O O . ILE A 1 72 ? -14.440 -5.482 7.329 1.00 83.69 72 ILE A O 1
ATOM 589 N N . LYS A 1 73 ? -16.653 -5.551 7.682 1.00 85.25 73 LYS A N 1
ATOM 590 C CA . LYS A 1 73 ? -16.922 -4.213 7.128 1.00 85.25 73 LYS A CA 1
ATOM 591 C C . LYS A 1 73 ? -16.241 -3.110 7.932 1.00 85.25 73 LYS A C 1
ATOM 593 O O . LYS A 1 73 ? -15.633 -2.229 7.330 1.00 85.25 73 LYS A O 1
ATOM 598 N N . ASN A 1 74 ? -16.304 -3.171 9.261 1.00 84.62 74 ASN A N 1
ATOM 599 C CA . ASN A 1 74 ? -15.650 -2.188 10.125 1.00 84.62 74 ASN A CA 1
ATOM 600 C C . ASN A 1 74 ? -14.122 -2.219 9.964 1.00 84.62 74 ASN A C 1
ATOM 602 O O . ASN A 1 74 ? -13.488 -1.168 9.913 1.00 84.62 74 ASN A O 1
ATOM 606 N N . GLN A 1 75 ? -13.528 -3.409 9.827 1.00 79.12 75 GLN A N 1
ATOM 607 C CA . GLN A 1 75 ? -12.091 -3.570 9.581 1.00 79.12 75 GLN A CA 1
ATOM 608 C C . GLN A 1 75 ? -11.671 -3.059 8.196 1.00 79.12 75 GLN A C 1
ATOM 610 O O . GLN A 1 75 ? -10.630 -2.419 8.077 1.00 79.12 75 GLN A O 1
ATOM 615 N N . LEU A 1 76 ? -12.498 -3.268 7.166 1.00 78.81 76 LEU A N 1
ATOM 616 C CA . LEU A 1 76 ? -12.273 -2.722 5.823 1.00 78.81 76 LEU A CA 1
ATOM 617 C C . LEU A 1 76 ? -12.459 -1.199 5.751 1.00 78.81 76 LEU A C 1
ATOM 619 O O . LEU A 1 76 ? -11.801 -0.555 4.945 1.00 78.81 76 LEU A O 1
ATOM 623 N N . GLN A 1 77 ? -13.346 -0.615 6.562 1.00 75.06 77 GLN A N 1
ATOM 624 C CA . GLN A 1 77 ? -13.541 0.840 6.622 1.00 75.06 77 GLN A CA 1
ATOM 625 C C . GLN A 1 77 ? -12.438 1.568 7.401 1.00 75.06 77 GLN A C 1
ATOM 627 O O . GLN A 1 77 ? -12.231 2.761 7.184 1.00 75.06 77 GLN A O 1
ATOM 632 N N . ALA A 1 78 ? -11.761 0.876 8.319 1.00 61.09 78 ALA A N 1
ATOM 633 C CA . ALA A 1 78 ? -10.663 1.429 9.109 1.00 61.09 78 ALA A CA 1
ATOM 634 C C . ALA A 1 78 ? -9.293 1.372 8.399 1.00 61.09 78 ALA A C 1
ATOM 636 O O . ALA A 1 78 ? -8.346 2.000 8.878 1.00 61.09 78 ALA A O 1
ATOM 637 N N . ALA A 1 79 ? -9.183 0.615 7.300 1.00 54.59 79 ALA A N 1
ATOM 638 C CA . ALA A 1 79 ? -7.960 0.383 6.520 1.00 54.59 79 ALA A CA 1
ATOM 639 C C . ALA A 1 79 ? -7.823 1.322 5.306 1.00 54.59 79 ALA A C 1
ATOM 641 O O . ALA A 1 79 ? -6.664 1.588 4.897 1.00 54.59 79 ALA A O 1
#

Sequence (79 aa):
MKSNFSFNGYQIRSTVAIKRFWTLLSFTAMFCSVTGHGDILTGLRSWQNKKTESWIEFVYYEAKAGTQLDLIKNQLQAA

Secondary structure (DSSP, 8-state):
-----EETTEE-S-HHHHHHHHHHHHHHHHHHHHTT-SSHHHHHHHHHHHHHHHHHHHHHHHHHTT--HHHHHHHHHH-

Foldseek 3Di:
DDDQPDDPNDGPPDPVVVVVVVVVVVVLCVVCVVVVNPDSVSSVVVVVVVVVVVLVVVCVVCVVVVHDPVVNVVVVVVD

Radius of gyration: 19.92 Å; chains: 1; bounding box: 34×58×28 Å